Protein AF-X1IW02-F1 (afdb_monomer_lite)

Organism: NCBI:txid412755

Sequence (74 aa):
MFESVKLKAKKPSSTHKKHRSNYVLEQGKKIGKDGKLVSLERIIDRDSNHYKEIVKDKDGKVIVNKDEKLSKHK

pLDDT: mean 81.14, std 16.49, range [40.19, 95.81]

Radius of gyration: 23.65 Å; chains: 1; bounding box: 63×62×31 Å

Foldseek 3Di:
DDDDDDDPDDDPPPPPPPPPDQWDWDWDWDQDPVRFIKIWTWIHHNVQQWIWIWIAGPVRHTPDTDTDGVVVVD

Secondary structure (DSSP, 8-state):
--------PPPP---------SEEEEEEEEE-TTS-EEEEEEEEETTTTEEEEEEEETTS-EEEEEEEEGGGG-

Structure (mmCIF, N/CA/C/O backbone):
data_AF-X1IW02-F1
#
_entry.id   AF-X1IW02-F1
#
loop_
_atom_site.group_PDB
_atom_site.id
_atom_site.type_symbol
_atom_site.label_atom_id
_atom_site.label_alt_id
_atom_site.label_comp_id
_atom_site.label_asym_id
_atom_site.label_entity_id
_atom_site.label_seq_id
_atom_site.pdbx_PDB_ins_code
_atom_site.Cartn_x
_atom_site.Cartn_y
_atom_site.Cartn_z
_atom_site.occupancy
_atom_site.B_iso_or_equiv
_atom_site.auth_seq_id
_atom_site.auth_comp_id
_atom_site.auth_asym_id
_atom_site.auth_atom_id
_atom_site.pdbx_PDB_model_num
ATOM 1 N N . MET A 1 1 ? 47.166 -54.354 -5.191 1.00 40.19 1 MET A N 1
ATOM 2 C CA . MET A 1 1 ? 46.971 -53.208 -4.277 1.00 40.19 1 MET A CA 1
ATOM 3 C C . MET A 1 1 ? 46.233 -52.139 -5.066 1.00 40.19 1 MET A C 1
ATOM 5 O O . MET A 1 1 ? 46.720 -51.795 -6.132 1.00 40.19 1 MET A O 1
ATOM 9 N N . PHE A 1 2 ? 45.049 -51.698 -4.635 1.00 46.62 2 PHE A N 1
ATOM 10 C CA . PHE A 1 2 ? 44.273 -50.669 -5.342 1.00 46.62 2 PHE A CA 1
ATOM 11 C C . PHE A 1 2 ? 44.192 -49.415 -4.467 1.00 46.62 2 PHE A C 1
ATOM 13 O O . PHE A 1 2 ? 43.595 -49.448 -3.393 1.00 46.62 2 PHE A O 1
ATOM 20 N N . GLU A 1 3 ? 44.822 -48.328 -4.916 1.00 47.75 3 GLU A N 1
ATOM 21 C CA . GLU A 1 3 ? 44.709 -47.007 -4.297 1.00 47.75 3 GLU A CA 1
ATOM 22 C C . GLU A 1 3 ? 43.378 -46.353 -4.687 1.00 47.75 3 GLU A C 1
ATOM 24 O O . GLU A 1 3 ? 43.071 -46.150 -5.861 1.00 47.75 3 GLU A O 1
ATOM 29 N N . SER A 1 4 ? 42.574 -45.994 -3.688 1.00 48.84 4 SER A N 1
ATOM 30 C CA . SER A 1 4 ? 41.342 -45.230 -3.872 1.00 48.84 4 SER A CA 1
ATOM 31 C C . SER A 1 4 ? 41.644 -43.727 -3.923 1.00 48.84 4 SER A C 1
ATOM 33 O O . SER A 1 4 ? 41.919 -43.109 -2.890 1.00 48.84 4 SER A O 1
ATOM 35 N N . VAL A 1 5 ? 41.553 -43.116 -5.106 1.00 53.81 5 VAL A N 1
ATOM 36 C CA . VAL A 1 5 ? 41.672 -41.660 -5.287 1.00 53.81 5 VAL A CA 1
ATOM 37 C C . VAL A 1 5 ? 40.391 -40.979 -4.790 1.00 53.81 5 VAL A C 1
ATOM 39 O O . VAL A 1 5 ? 39.338 -41.051 -5.421 1.00 53.81 5 VAL A O 1
ATOM 42 N N . LYS A 1 6 ? 40.459 -40.304 -3.636 1.00 57.75 6 LYS A N 1
ATOM 43 C CA . LYS A 1 6 ? 39.351 -39.488 -3.108 1.00 57.75 6 LYS A CA 1
ATOM 44 C C . LYS A 1 6 ? 39.211 -38.197 -3.923 1.00 57.75 6 LYS A C 1
ATOM 46 O O . LYS A 1 6 ? 39.899 -37.212 -3.660 1.00 57.75 6 LYS A O 1
ATOM 51 N N . LEU A 1 7 ? 38.283 -38.177 -4.879 1.00 58.22 7 LEU A N 1
ATOM 52 C CA . LEU A 1 7 ? 37.827 -36.955 -5.547 1.00 58.22 7 LEU A CA 1
ATOM 53 C C . LEU A 1 7 ? 37.166 -36.020 -4.517 1.00 58.22 7 LEU A C 1
ATOM 55 O O . LEU A 1 7 ? 36.044 -36.254 -4.069 1.00 58.22 7 LEU A O 1
ATOM 59 N N . LYS A 1 8 ? 37.859 -34.944 -4.121 1.00 59.44 8 LYS A N 1
ATOM 60 C CA . LYS A 1 8 ? 37.261 -33.854 -3.335 1.00 59.44 8 LYS A CA 1
ATOM 61 C C . LYS A 1 8 ? 36.285 -33.088 -4.230 1.00 59.44 8 LYS A C 1
ATOM 63 O O . LYS A 1 8 ? 36.697 -32.235 -5.013 1.00 59.44 8 LYS A O 1
ATOM 68 N N . ALA A 1 9 ? 34.995 -33.393 -4.110 1.00 62.38 9 ALA A N 1
ATOM 69 C CA . ALA A 1 9 ? 33.933 -32.635 -4.759 1.00 62.38 9 ALA A CA 1
ATOM 70 C C . ALA A 1 9 ? 34.030 -31.151 -4.357 1.00 62.38 9 ALA A C 1
ATOM 72 O O . ALA A 1 9 ? 33.928 -30.803 -3.177 1.00 62.38 9 ALA A O 1
ATOM 73 N N . LYS A 1 10 ? 34.257 -30.265 -5.336 1.00 59.94 10 LYS A N 1
ATOM 74 C CA . LYS A 1 10 ? 34.153 -28.815 -5.135 1.00 59.94 10 LYS A CA 1
ATOM 75 C C . LYS A 1 10 ? 32.708 -28.505 -4.742 1.00 59.94 10 LYS A C 1
ATOM 77 O O . LYS A 1 10 ? 31.789 -28.792 -5.503 1.00 59.94 10 LYS A O 1
ATOM 82 N N . LYS A 1 11 ? 32.510 -27.931 -3.553 1.00 62.47 11 LYS A N 1
ATOM 83 C CA . LYS A 1 11 ? 31.196 -27.431 -3.128 1.00 62.47 11 LYS A CA 1
ATOM 84 C C . LYS A 1 11 ? 30.714 -26.391 -4.151 1.00 62.47 11 LYS A C 1
ATOM 86 O O . LYS A 1 11 ? 31.525 -25.547 -4.545 1.00 62.47 11 LYS A O 1
ATOM 91 N N . PRO A 1 12 ? 29.443 -26.418 -4.582 1.00 59.06 12 PRO A N 1
ATOM 92 C CA . PRO A 1 12 ? 28.919 -25.368 -5.441 1.00 59.06 12 PRO A CA 1
ATOM 93 C C . PRO A 1 12 ? 29.021 -24.028 -4.704 1.00 59.06 12 PRO A C 1
ATOM 95 O O . PRO A 1 12 ? 28.596 -23.896 -3.556 1.00 59.06 12 PRO A O 1
ATOM 98 N N . SER A 1 13 ? 29.632 -23.043 -5.361 1.00 58.81 13 SER A N 1
ATOM 99 C CA . SER A 1 13 ? 29.637 -21.649 -4.924 1.00 58.81 13 SER A CA 1
ATOM 100 C C . SER A 1 13 ? 28.192 -21.162 -4.906 1.00 58.81 13 SER A C 1
ATOM 102 O O . SER A 1 13 ? 27.640 -20.831 -5.955 1.00 58.81 13 SER A O 1
ATOM 104 N N . SER A 1 14 ? 27.564 -21.143 -3.731 1.00 53.97 14 SER A N 1
ATOM 105 C CA . SER A 1 14 ? 26.210 -20.623 -3.589 1.00 53.97 14 SER A CA 1
ATOM 106 C C . SER A 1 14 ? 26.221 -19.095 -3.614 1.00 53.97 14 SER A C 1
ATOM 108 O O . SER A 1 14 ? 26.200 -18.420 -2.584 1.00 53.97 14 SER A O 1
ATOM 110 N N . THR A 1 15 ? 26.260 -18.520 -4.811 1.00 59.44 15 THR A N 1
ATOM 111 C CA . THR A 1 15 ? 25.865 -17.132 -5.036 1.00 59.44 15 THR A CA 1
ATOM 112 C C . THR A 1 15 ? 24.340 -17.070 -5.024 1.00 59.44 15 THR A C 1
ATOM 114 O O . THR A 1 15 ? 23.692 -16.977 -6.064 1.00 59.44 15 THR A O 1
ATOM 117 N N . HIS A 1 16 ? 23.743 -17.104 -3.829 1.00 53.88 16 HIS A N 1
ATOM 118 C CA . HIS A 1 16 ? 22.340 -16.735 -3.631 1.00 53.88 16 HIS A CA 1
ATOM 119 C C . HIS A 1 16 ? 22.161 -15.234 -3.918 1.00 53.88 16 HIS A C 1
ATOM 121 O O . HIS A 1 16 ? 21.988 -14.423 -3.006 1.00 53.88 16 HIS A O 1
ATOM 127 N N . LYS A 1 17 ? 22.180 -14.828 -5.193 1.00 56.12 17 LYS A N 1
ATOM 128 C CA . LYS A 1 17 ? 21.545 -13.571 -5.587 1.00 56.12 17 LYS A CA 1
ATOM 129 C C . LYS A 1 17 ? 20.061 -13.759 -5.302 1.00 56.12 17 LYS A C 1
ATOM 131 O O . LYS A 1 17 ? 19.367 -14.459 -6.031 1.00 56.12 17 LYS A O 1
ATOM 136 N N . LYS A 1 18 ? 19.577 -13.169 -4.207 1.00 61.06 18 LYS A N 1
ATOM 137 C CA . LYS A 1 18 ? 18.140 -13.006 -3.985 1.00 61.06 18 LYS A CA 1
ATOM 138 C C . LYS A 1 18 ? 17.623 -12.203 -5.176 1.00 61.06 18 LYS A C 1
ATOM 140 O O . LYS A 1 18 ? 17.860 -10.999 -5.244 1.00 61.06 18 LYS A O 1
ATOM 145 N N . HIS A 1 19 ? 16.992 -12.870 -6.139 1.00 57.25 19 HIS A N 1
ATOM 146 C CA . HIS A 1 19 ? 16.270 -12.197 -7.209 1.00 57.25 19 HIS A CA 1
ATOM 147 C C . HIS A 1 19 ? 15.151 -11.409 -6.531 1.00 57.25 19 HIS A C 1
ATOM 149 O O . HIS A 1 19 ? 14.164 -11.972 -6.066 1.00 57.25 19 HIS A O 1
ATOM 155 N N . ARG A 1 20 ? 15.373 -10.107 -6.343 1.00 61.72 20 ARG A N 1
ATOM 156 C CA . ARG A 1 20 ? 14.402 -9.228 -5.705 1.00 61.72 20 ARG A CA 1
ATOM 157 C C . ARG A 1 20 ? 13.362 -8.940 -6.779 1.00 61.72 20 ARG A C 1
ATOM 159 O O . ARG A 1 20 ? 13.665 -8.189 -7.696 1.00 61.72 20 ARG A O 1
ATOM 166 N N . SER A 1 21 ? 12.186 -9.552 -6.670 1.00 71.44 21 SER A N 1
ATOM 167 C CA . SER A 1 21 ? 11.074 -9.394 -7.614 1.00 71.44 21 SER A CA 1
ATOM 168 C C . SER A 1 21 ? 10.873 -7.921 -7.976 1.00 71.44 21 SER A C 1
ATOM 170 O O . SER A 1 21 ? 10.913 -7.060 -7.085 1.00 71.44 21 SER A O 1
ATOM 172 N N . ASN A 1 22 ? 10.705 -7.635 -9.269 1.00 82.44 22 ASN A N 1
ATOM 173 C CA . ASN A 1 22 ? 10.419 -6.280 -9.747 1.00 82.44 22 ASN A CA 1
ATOM 174 C C . ASN A 1 22 ? 8.999 -5.855 -9.376 1.00 82.44 22 ASN A C 1
ATOM 176 O O . ASN A 1 22 ? 8.784 -4.697 -9.037 1.00 82.44 22 ASN A O 1
ATOM 180 N N . TYR A 1 23 ? 8.077 -6.816 -9.342 1.00 87.88 23 TYR A N 1
ATOM 181 C CA . TYR A 1 23 ? 6.704 -6.635 -8.905 1.00 87.88 23 TYR A CA 1
ATOM 182 C C . TYR A 1 23 ? 6.455 -7.366 -7.584 1.00 87.88 23 TYR A C 1
ATOM 184 O O . TYR A 1 23 ? 6.810 -8.540 -7.432 1.00 87.88 23 TYR A O 1
ATOM 192 N N . VAL A 1 24 ? 5.843 -6.674 -6.626 1.00 90.00 24 VAL A N 1
ATOM 193 C CA . VAL A 1 24 ? 5.401 -7.238 -5.348 1.00 90.00 24 VAL A CA 1
ATOM 194 C C . VAL A 1 24 ? 3.975 -6.779 -5.079 1.00 90.00 24 VAL A C 1
ATOM 196 O O . VAL A 1 24 ? 3.716 -5.581 -4.998 1.00 90.00 24 VAL A O 1
ATOM 199 N N . LEU A 1 25 ? 3.077 -7.744 -4.891 1.00 90.56 25 LEU A N 1
ATOM 200 C CA . LEU A 1 25 ? 1.744 -7.535 -4.339 1.00 90.56 25 LEU A CA 1
ATOM 201 C C . LEU A 1 25 ? 1.718 -8.128 -2.928 1.00 90.56 25 LEU A C 1
ATOM 203 O O . LEU A 1 25 ? 1.920 -9.327 -2.747 1.00 90.56 25 LEU A O 1
ATOM 207 N N . GLU A 1 26 ? 1.487 -7.282 -1.933 1.00 91.62 26 GLU A N 1
ATOM 208 C CA . GLU A 1 26 ? 1.372 -7.662 -0.528 1.00 91.62 26 GLU A CA 1
ATOM 209 C C . GLU A 1 26 ? -0.058 -7.367 -0.065 1.00 91.62 26 GLU A C 1
ATOM 211 O O . GLU A 1 26 ? -0.502 -6.219 -0.064 1.00 91.62 26 GLU A O 1
ATOM 216 N N . GLN A 1 27 ? -0.790 -8.411 0.315 1.00 93.94 27 GLN A N 1
ATOM 217 C CA . GLN A 1 27 ? -2.153 -8.312 0.829 1.00 93.94 27 GLN A CA 1
ATOM 218 C C . GLN A 1 27 ? -2.225 -8.964 2.205 1.00 93.94 27 GLN A C 1
ATOM 220 O O . GLN A 1 27 ? -1.662 -10.035 2.430 1.00 93.94 27 GLN A O 1
ATOM 225 N N . GLY A 1 28 ? -2.930 -8.331 3.139 1.00 92.31 28 GLY A N 1
ATOM 226 C CA . GLY A 1 28 ? -3.071 -8.883 4.479 1.00 92.31 28 GLY A CA 1
ATOM 227 C C . GLY A 1 28 ? -4.034 -8.111 5.364 1.00 92.31 28 GLY A C 1
ATOM 228 O O . GLY A 1 28 ? -4.480 -7.013 5.041 1.00 92.31 28 GLY A O 1
ATOM 229 N N . LYS A 1 29 ? -4.349 -8.696 6.519 1.00 93.44 29 LYS A N 1
ATOM 230 C CA . LYS A 1 29 ? -5.080 -8.027 7.598 1.00 93.44 29 LYS A CA 1
ATOM 231 C C . LYS A 1 29 ? -4.116 -7.773 8.752 1.00 93.44 29 LYS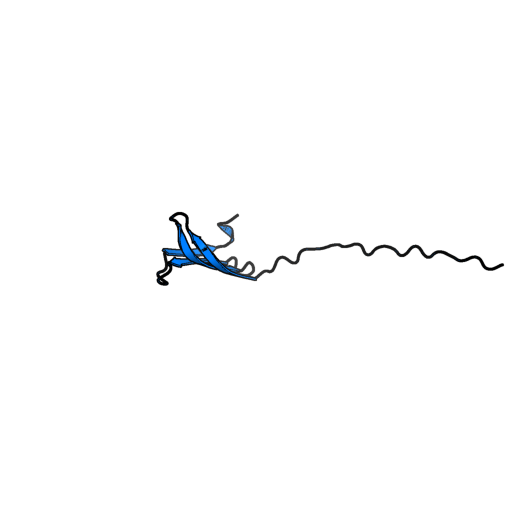 A C 1
ATOM 233 O O . LYS A 1 29 ? -3.314 -8.643 9.079 1.00 93.44 29 LYS A O 1
ATOM 238 N N . LYS A 1 30 ? -4.187 -6.594 9.364 1.00 92.06 30 LYS A N 1
ATOM 239 C CA . LYS A 1 30 ? -3.364 -6.217 10.522 1.00 92.06 30 LYS A CA 1
ATOM 240 C C . LYS A 1 30 ? -4.180 -5.418 11.529 1.00 92.06 30 LYS A C 1
ATOM 242 O O . LYS A 1 30 ? -5.195 -4.828 11.175 1.00 92.06 30 LYS A O 1
ATOM 247 N N . ILE A 1 31 ? -3.722 -5.376 12.774 1.00 91.62 31 ILE A N 1
ATOM 248 C CA . ILE A 1 31 ? -4.265 -4.464 13.781 1.00 91.62 31 ILE A CA 1
ATOM 249 C C . ILE A 1 31 ? -3.618 -3.090 13.559 1.00 91.62 31 ILE A C 1
ATOM 251 O O . ILE A 1 31 ? -2.393 -2.965 13.536 1.00 91.62 31 ILE A O 1
ATOM 255 N N . GLY A 1 32 ? -4.436 -2.070 13.305 1.00 87.25 32 GLY A N 1
ATOM 256 C CA . GLY A 1 32 ? -4.007 -0.679 13.198 1.00 87.25 32 GLY A CA 1
ATOM 257 C C . GLY A 1 32 ? -3.572 -0.112 14.551 1.00 87.25 32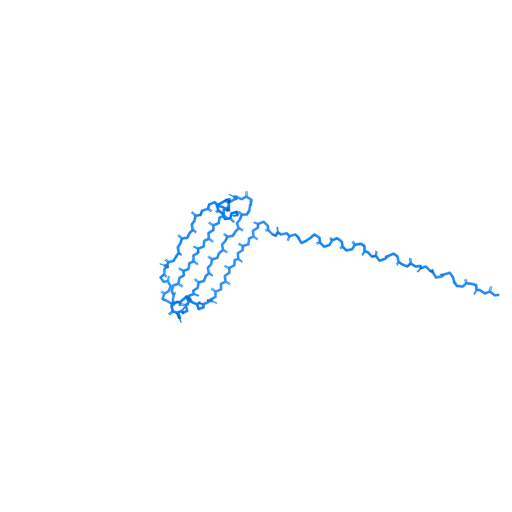 GLY A C 1
ATOM 258 O O . GLY A 1 32 ? -3.799 -0.718 15.595 1.00 87.25 32 GLY A O 1
ATOM 259 N N . LYS A 1 33 ? -2.969 1.083 14.544 1.00 85.00 33 LYS A N 1
ATOM 260 C CA . LYS A 1 33 ? -2.510 1.751 15.779 1.00 85.00 33 LYS A CA 1
ATOM 261 C C . LYS A 1 33 ? -3.644 1.993 16.782 1.00 85.00 33 LYS A C 1
ATOM 263 O O . LYS A 1 33 ? -3.402 1.975 17.980 1.00 85.00 33 LYS A O 1
ATOM 268 N N . ASP A 1 34 ? -4.869 2.126 16.284 1.00 87.06 34 ASP A N 1
ATOM 269 C CA . ASP A 1 34 ? -6.072 2.372 17.083 1.00 87.06 34 ASP A CA 1
ATOM 270 C C . ASP A 1 34 ? -6.716 1.077 17.621 1.00 87.06 34 ASP A C 1
ATOM 272 O O . ASP A 1 34 ? -7.869 1.084 18.046 1.00 87.06 34 ASP A O 1
ATOM 276 N N . GLY A 1 35 ? -6.032 -0.071 17.522 1.00 90.75 35 GLY A N 1
ATOM 277 C CA . GLY A 1 35 ? -6.551 -1.379 17.948 1.00 90.75 35 GLY A CA 1
ATOM 278 C C . GLY A 1 35 ? -7.601 -1.991 17.010 1.00 90.75 35 GLY A C 1
ATOM 279 O O . GLY A 1 35 ? -8.089 -3.091 17.258 1.00 90.75 35 GLY A O 1
ATOM 280 N N . LYS A 1 36 ? -7.946 -1.311 15.911 1.00 90.75 36 LYS A N 1
ATOM 281 C CA . LYS A 1 36 ? -8.934 -1.779 14.929 1.00 90.75 36 LYS A CA 1
ATOM 282 C C . LYS A 1 36 ? -8.304 -2.676 13.870 1.00 90.75 36 LYS A C 1
ATOM 284 O O . LYS A 1 36 ? -7.189 -2.427 13.417 1.00 90.75 36 LYS A O 1
ATOM 289 N N . LEU A 1 37 ? -9.038 -3.700 13.439 1.00 92.50 37 LEU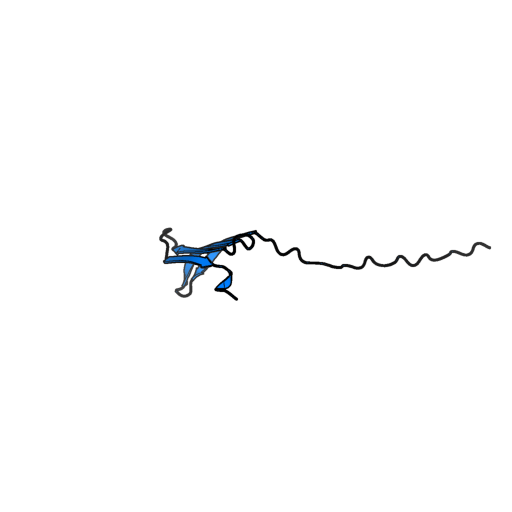 A N 1
ATOM 290 C CA . LEU A 1 37 ? -8.629 -4.545 12.320 1.00 92.50 37 LEU A CA 1
ATOM 291 C C . LEU A 1 37 ? -8.725 -3.758 11.009 1.00 92.50 37 LEU A C 1
ATOM 293 O O . LEU A 1 37 ? -9.781 -3.226 10.682 1.00 92.50 37 LEU A O 1
ATOM 297 N N . VAL A 1 38 ? -7.640 -3.741 10.241 1.00 95.19 38 VAL A N 1
ATOM 298 C CA . VAL A 1 38 ? -7.572 -3.098 8.927 1.00 95.19 38 VAL A CA 1
ATOM 299 C C . VAL A 1 38 ? -7.046 -4.072 7.879 1.00 95.19 38 VAL A C 1
ATOM 301 O O . VAL A 1 38 ? -6.205 -4.928 8.171 1.00 95.19 38 VAL A O 1
ATOM 304 N N . SER A 1 39 ? -7.510 -3.936 6.640 1.00 94.88 39 SER A N 1
ATOM 305 C CA . SER A 1 39 ? -6.926 -4.628 5.487 1.00 94.88 39 SER A CA 1
ATOM 306 C C . SER A 1 39 ? -5.898 -3.734 4.806 1.00 94.88 39 SER A C 1
ATOM 308 O O . SER A 1 39 ? -6.185 -2.569 4.537 1.00 94.88 39 SER A O 1
ATOM 310 N N . LEU A 1 40 ? -4.727 -4.286 4.512 1.00 94.25 40 LEU A N 1
ATOM 311 C CA . LEU A 1 40 ? -3.636 -3.656 3.783 1.00 94.25 40 LEU A CA 1
ATOM 312 C C . LEU A 1 40 ? -3.515 -4.309 2.406 1.00 94.25 40 LEU A C 1
ATOM 314 O O . LEU A 1 40 ? -3.448 -5.533 2.304 1.00 94.25 40 LEU A O 1
ATOM 318 N N . GLU A 1 41 ? -3.417 -3.480 1.378 1.00 94.50 41 GLU A N 1
ATOM 319 C CA . GLU A 1 41 ? -2.972 -3.861 0.045 1.00 94.50 41 GLU A CA 1
ATOM 320 C C . GLU A 1 41 ? -1.836 -2.930 -0.363 1.00 94.50 41 GLU A C 1
ATOM 322 O O . GLU A 1 41 ? -1.981 -1.707 -0.334 1.00 94.50 41 GLU A O 1
ATOM 327 N N . ARG A 1 42 ? -0.691 -3.504 -0.717 1.00 94.56 42 ARG A N 1
ATOM 328 C CA . ARG A 1 42 ? 0.486 -2.768 -1.157 1.00 94.56 42 ARG A CA 1
ATOM 329 C C . ARG A 1 42 ? 0.990 -3.345 -2.469 1.00 94.56 42 ARG A C 1
ATOM 331 O O . ARG A 1 42 ? 1.175 -4.552 -2.591 1.00 94.56 42 ARG A O 1
ATOM 338 N N . ILE A 1 43 ? 1.242 -2.462 -3.423 1.00 93.31 43 ILE A N 1
ATOM 339 C CA . ILE A 1 43 ? 1.784 -2.781 -4.739 1.00 93.31 43 ILE A CA 1
ATOM 340 C C . ILE A 1 43 ? 3.100 -2.027 -4.884 1.00 93.31 43 ILE A C 1
ATOM 342 O O . ILE A 1 43 ? 3.148 -0.809 -4.718 1.00 93.31 43 ILE A O 1
ATOM 346 N N . ILE A 1 44 ? 4.170 -2.761 -5.168 1.00 92.06 44 ILE A N 1
ATOM 347 C CA . ILE A 1 44 ? 5.487 -2.208 -5.475 1.00 92.06 44 ILE A CA 1
ATOM 348 C C . ILE A 1 44 ? 5.850 -2.689 -6.870 1.00 92.06 44 ILE A C 1
ATOM 350 O O . ILE A 1 44 ? 6.129 -3.873 -7.054 1.00 92.06 44 ILE A O 1
ATOM 354 N N . ASP A 1 45 ? 5.883 -1.767 -7.821 1.00 91.06 45 ASP A N 1
ATOM 355 C CA . ASP A 1 45 ? 6.380 -2.018 -9.167 1.00 91.06 45 ASP A CA 1
ATOM 356 C C . ASP A 1 45 ? 7.655 -1.198 -9.389 1.00 91.06 45 ASP A C 1
ATOM 358 O O . ASP A 1 45 ? 7.657 0.033 -9.446 1.00 91.06 45 ASP A O 1
ATOM 362 N N . ARG A 1 46 ? 8.785 -1.896 -9.465 1.00 87.75 46 ARG A N 1
ATOM 363 C CA . ARG A 1 46 ? 10.091 -1.271 -9.683 1.00 87.75 46 ARG A CA 1
ATOM 364 C C . ARG A 1 46 ? 10.345 -0.901 -11.129 1.00 87.75 46 ARG A C 1
ATOM 366 O O . ARG A 1 46 ? 11.120 0.027 -11.346 1.00 87.75 46 ARG A O 1
ATOM 373 N N . ASP A 1 47 ? 9.721 -1.596 -12.074 1.00 88.69 47 ASP A N 1
ATOM 374 C CA . ASP A 1 47 ? 9.926 -1.345 -13.499 1.00 88.69 47 ASP A CA 1
ATOM 375 C C . ASP A 1 47 ? 9.269 -0.014 -13.887 1.00 88.69 47 ASP A C 1
ATOM 377 O O . ASP A 1 47 ? 9.866 0.793 -14.598 1.00 88.69 47 ASP A O 1
ATOM 381 N N . SER A 1 48 ? 8.094 0.278 -13.320 1.00 89.94 48 SER A N 1
ATOM 382 C CA . SER A 1 48 ? 7.403 1.563 -13.501 1.00 89.94 48 SER A CA 1
ATOM 383 C C . SER A 1 48 ? 7.719 2.620 -12.429 1.00 89.94 48 SER A C 1
ATOM 385 O O . SER A 1 48 ? 7.201 3.737 -12.490 1.00 89.94 48 SER A O 1
ATOM 387 N N . ASN A 1 49 ? 8.601 2.315 -11.464 1.00 90.25 49 ASN A N 1
ATOM 388 C CA . ASN A 1 49 ? 8.907 3.173 -10.308 1.00 90.25 49 ASN A CA 1
ATOM 389 C C . ASN A 1 49 ? 7.630 3.605 -9.557 1.00 90.25 49 ASN A C 1
ATOM 391 O O . ASN A 1 49 ? 7.470 4.772 -9.191 1.00 90.25 49 ASN A O 1
ATOM 395 N N . HIS A 1 50 ? 6.719 2.665 -9.328 1.00 92.00 50 HIS A N 1
ATOM 396 C CA . HIS A 1 50 ? 5.386 2.899 -8.788 1.00 92.00 50 HIS A CA 1
ATOM 397 C C . HIS A 1 50 ? 5.191 2.208 -7.437 1.00 92.00 50 HIS A C 1
ATOM 399 O O . HIS A 1 50 ? 5.610 1.070 -7.210 1.00 92.00 50 HIS A O 1
ATOM 405 N N . TYR A 1 51 ? 4.570 2.936 -6.516 1.00 93.12 51 TYR A N 1
ATOM 406 C CA . TYR A 1 51 ? 4.188 2.467 -5.198 1.00 93.12 51 TYR A CA 1
ATOM 407 C C . TYR A 1 51 ? 2.729 2.815 -4.938 1.00 93.12 51 TYR A C 1
ATOM 409 O O . TYR A 1 51 ? 2.333 3.980 -5.016 1.00 93.12 51 TYR A O 1
ATOM 417 N N . LYS A 1 52 ? 1.951 1.807 -4.548 1.00 94.38 52 LYS A N 1
ATOM 418 C CA . LYS A 1 52 ? 0.572 1.985 -4.112 1.00 94.38 52 LYS A CA 1
ATOM 419 C C . LYS A 1 52 ? 0.355 1.318 -2.767 1.00 94.38 52 LYS A C 1
ATOM 421 O O . LYS A 1 52 ? 0.742 0.170 -2.574 1.00 94.38 52 LYS A O 1
ATOM 426 N N . GLU A 1 53 ? -0.291 2.014 -1.843 1.00 95.12 53 GLU A N 1
ATOM 427 C CA . GLU A 1 53 ? -0.689 1.466 -0.546 1.00 95.12 53 GLU A CA 1
ATOM 428 C C . GLU A 1 53 ? -2.123 1.872 -0.239 1.00 95.12 53 GLU A C 1
ATOM 430 O O . GLU A 1 53 ? -2.433 3.054 -0.091 1.00 95.12 53 GLU A O 1
ATOM 435 N N . ILE A 1 54 ? -2.993 0.877 -0.110 1.00 95.81 54 ILE A N 1
ATOM 436 C CA . ILE A 1 54 ? -4.382 1.043 0.289 1.00 95.81 54 ILE A CA 1
ATOM 437 C C . ILE A 1 54 ? -4.566 0.373 1.648 1.00 95.81 54 ILE A C 1
ATOM 439 O O . ILE A 1 54 ? -4.289 -0.814 1.821 1.00 95.81 54 ILE A O 1
ATOM 443 N N . VAL A 1 55 ? -5.082 1.125 2.615 1.00 94.31 55 VAL A N 1
ATOM 444 C CA . VAL A 1 55 ? -5.539 0.593 3.901 1.00 94.31 55 VAL A CA 1
ATOM 445 C C . VAL A 1 55 ? -7.033 0.833 4.013 1.00 94.31 55 VAL A C 1
ATOM 447 O O . VAL A 1 55 ? -7.485 1.969 3.860 1.00 94.31 55 VAL A O 1
ATOM 450 N N . LYS A 1 56 ? -7.794 -0.220 4.304 1.00 95.31 56 LYS A N 1
ATOM 451 C CA . LYS A 1 56 ? -9.241 -0.144 4.531 1.00 95.31 56 LYS A CA 1
ATOM 452 C C . LYS A 1 56 ? -9.590 -0.576 5.951 1.00 95.31 56 LYS A C 1
ATOM 454 O O . LYS A 1 56 ? -8.921 -1.449 6.504 1.00 95.31 56 LYS A O 1
ATOM 459 N N . ASP A 1 57 ? -10.623 0.033 6.521 1.00 93.38 57 ASP A N 1
ATOM 460 C CA . ASP A 1 57 ? -11.207 -0.385 7.799 1.00 93.38 57 ASP A CA 1
ATOM 461 C C . ASP A 1 57 ? -11.898 -1.753 7.670 1.00 93.38 57 ASP A C 1
ATOM 463 O O 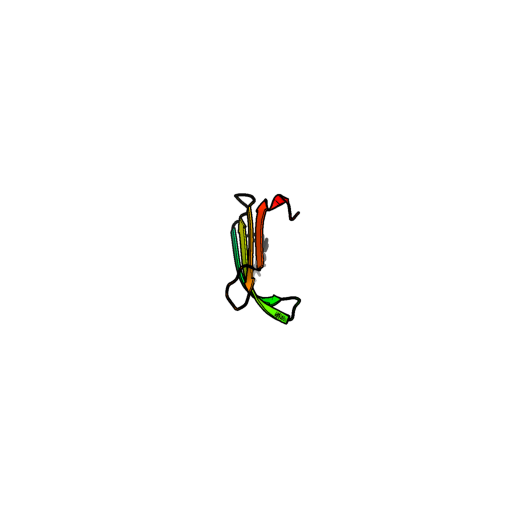. ASP A 1 57 ? -12.074 -2.275 6.563 1.00 93.38 57 ASP A O 1
ATOM 467 N N . LYS A 1 58 ? -12.366 -2.304 8.793 1.00 90.50 58 LYS A N 1
ATOM 468 C CA . LYS A 1 58 ? -13.207 -3.509 8.845 1.00 90.50 58 LYS A CA 1
ATOM 469 C C . LYS A 1 58 ? -14.434 -3.420 7.927 1.00 90.50 58 LYS A C 1
ATOM 471 O O . LYS A 1 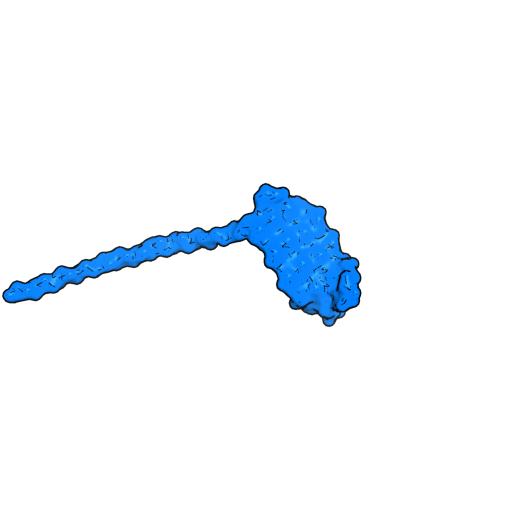58 ? -14.853 -4.431 7.375 1.00 90.50 58 LYS A O 1
ATOM 476 N N . ASP A 1 59 ? -14.966 -2.212 7.741 1.00 92.44 59 ASP A N 1
ATOM 477 C CA . ASP A 1 59 ? -16.154 -1.934 6.930 1.00 92.44 59 ASP A CA 1
ATOM 478 C C . ASP A 1 59 ? -15.805 -1.730 5.440 1.00 92.44 59 ASP A C 1
ATOM 480 O O . ASP A 1 59 ? -16.649 -1.352 4.633 1.00 92.44 59 ASP A O 1
ATOM 484 N N . GLY A 1 60 ? -14.537 -1.923 5.053 1.00 89.44 60 GLY A N 1
ATOM 485 C CA . GLY A 1 60 ? -14.059 -1.753 3.679 1.00 89.44 60 GLY A CA 1
ATOM 486 C C . GLY A 1 60 ? -13.836 -0.296 3.257 1.00 89.44 60 GLY A C 1
ATOM 487 O O . GLY A 1 60 ? -13.392 -0.045 2.135 1.00 89.44 60 GLY A O 1
ATOM 488 N N . LYS A 1 61 ? -14.081 0.672 4.148 1.00 93.81 61 LYS A N 1
ATOM 489 C CA . LYS A 1 61 ? -13.820 2.093 3.894 1.00 93.81 61 LYS A CA 1
ATOM 490 C C . LYS A 1 61 ? -12.320 2.355 3.803 1.00 93.81 61 LYS A C 1
ATOM 492 O O . LYS A 1 61 ? -11.575 1.998 4.709 1.00 93.81 61 LYS A O 1
ATOM 497 N N . VAL A 1 62 ? -11.879 3.010 2.732 1.00 94.38 62 VAL A N 1
ATOM 498 C CA . VAL A 1 62 ? -10.473 3.396 2.553 1.00 94.38 62 VAL A CA 1
ATOM 499 C C . VAL A 1 62 ? -10.105 4.479 3.571 1.00 94.38 62 VAL A C 1
ATOM 501 O O . VAL A 1 62 ? -10.718 5.544 3.593 1.00 94.38 62 VAL A O 1
ATOM 504 N N . ILE A 1 63 ? -9.111 4.192 4.412 1.00 93.38 63 ILE A N 1
ATOM 505 C CA . ILE A 1 63 ? -8.557 5.115 5.415 1.00 93.38 63 ILE A CA 1
ATOM 506 C C . ILE A 1 63 ? -7.256 5.736 4.897 1.00 93.38 63 ILE A C 1
ATOM 508 O O . ILE A 1 63 ? -6.997 6.916 5.107 1.00 93.38 63 ILE A O 1
ATOM 512 N N . VAL A 1 64 ? -6.434 4.941 4.207 1.00 93.31 64 VAL A N 1
ATOM 513 C CA . VAL A 1 64 ? -5.184 5.399 3.592 1.00 93.31 64 VAL A CA 1
ATOM 514 C C . VAL A 1 64 ? -5.194 4.988 2.132 1.00 93.31 64 VAL A C 1
ATOM 516 O O . VAL A 1 64 ? -5.475 3.834 1.817 1.00 93.31 64 VAL A O 1
ATOM 519 N N . ASN A 1 65 ? -4.863 5.930 1.259 1.00 95.25 65 ASN A N 1
ATOM 520 C CA . ASN A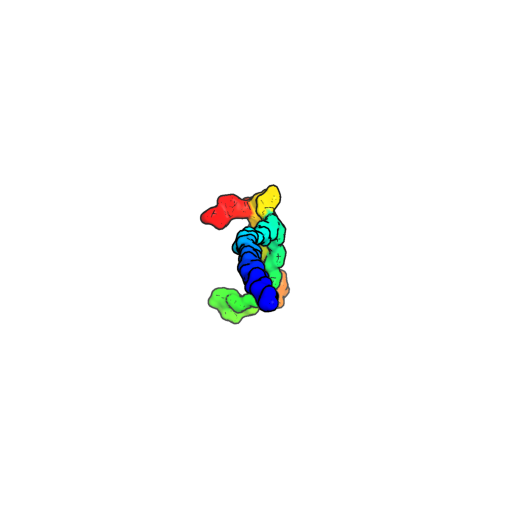 1 65 ? -4.599 5.678 -0.147 1.00 95.25 65 ASN A CA 1
ATOM 521 C C . ASN A 1 65 ? -3.364 6.482 -0.545 1.00 95.25 65 ASN A C 1
ATOM 523 O O . ASN A 1 65 ? -3.420 7.709 -0.603 1.00 95.25 65 ASN A O 1
ATOM 527 N N . LYS A 1 66 ? -2.250 5.792 -0.762 1.00 94.56 66 LYS A N 1
ATOM 528 C CA . LYS A 1 66 ? -1.033 6.376 -1.319 1.00 94.56 66 LYS A CA 1
ATOM 529 C C . LYS A 1 66 ? -0.855 5.846 -2.722 1.00 94.56 66 LYS A C 1
ATOM 531 O O . LYS A 1 66 ? -0.933 4.638 -2.933 1.00 94.56 66 LYS A O 1
ATOM 536 N N . ASP A 1 67 ? -0.587 6.760 -3.633 1.00 94.12 67 ASP A N 1
ATOM 537 C CA . ASP A 1 67 ? -0.276 6.469 -5.020 1.00 94.12 67 ASP A CA 1
ATOM 538 C C . ASP A 1 67 ? 0.866 7.395 -5.427 1.00 94.12 67 ASP A C 1
ATOM 540 O O . ASP A 1 67 ? 0.683 8.599 -5.622 1.00 94.12 67 ASP A O 1
ATOM 544 N N . GLU A 1 68 ? 2.086 6.870 -5.406 1.00 94.38 68 GLU A N 1
ATOM 545 C CA . GLU A 1 68 ? 3.277 7.689 -5.564 1.00 94.38 68 GLU A CA 1
ATOM 546 C C . GLU A 1 68 ? 4.435 6.946 -6.224 1.00 94.38 68 GLU A C 1
ATOM 548 O O . GLU A 1 68 ? 4.395 5.746 -6.484 1.00 94.38 68 GLU A O 1
ATOM 553 N N . LYS A 1 69 ? 5.489 7.695 -6.553 1.00 92.19 69 LYS A N 1
ATOM 554 C CA . LYS A 1 69 ? 6.688 7.110 -7.146 1.00 92.19 69 LYS A CA 1
ATOM 555 C C . LYS A 1 69 ? 7.491 6.381 -6.078 1.00 92.19 69 LYS A C 1
ATOM 557 O O . LYS A 1 69 ? 7.782 6.966 -5.034 1.00 92.19 69 LYS A O 1
ATOM 562 N N . LEU A 1 70 ? 7.951 5.169 -6.383 1.00 88.62 70 LEU A N 1
ATOM 563 C CA . LEU A 1 70 ? 8.773 4.367 -5.472 1.00 88.62 70 LEU A CA 1
ATOM 564 C C . LEU A 1 70 ? 10.050 5.114 -5.042 1.00 88.62 70 LEU A C 1
ATOM 566 O O . LEU A 1 70 ? 10.498 4.986 -3.906 1.00 88.62 70 LEU A O 1
ATOM 570 N N . SER A 1 71 ? 10.582 5.979 -5.909 1.00 87.38 71 SER A N 1
ATOM 571 C CA . SER A 1 71 ? 11.720 6.860 -5.630 1.00 87.38 71 SER A CA 1
ATOM 572 C C . SER A 1 71 ? 11.524 7.827 -4.454 1.00 87.38 71 SER A C 1
ATOM 574 O O . SER A 1 71 ? 12.518 8.366 -3.973 1.00 87.38 71 SER A O 1
ATOM 576 N N . LYS A 1 72 ? 10.287 8.068 -3.994 1.00 86.56 72 LYS A N 1
ATOM 577 C CA . LYS A 1 72 ? 10.001 8.873 -2.792 1.00 86.56 72 LYS A CA 1
ATOM 578 C C . LYS A 1 72 ? 10.212 8.108 -1.478 1.00 86.56 72 LYS A C 1
ATOM 580 O O . LYS A 1 72 ? 10.289 8.738 -0.431 1.00 86.56 72 LYS A O 1
ATOM 585 N N . HIS A 1 73 ? 10.336 6.782 -1.531 1.00 73.94 73 HIS A N 1
ATOM 586 C CA . HIS A 1 73 ? 10.527 5.904 -0.368 1.00 73.94 73 HIS A CA 1
ATOM 587 C C . HIS A 1 73 ? 11.985 5.445 -0.193 1.00 73.94 73 HIS A C 1
ATOM 589 O O . HIS A 1 73 ? 12.221 4.345 0.310 1.00 73.94 73 HIS A O 1
ATOM 595 N N . LYS A 1 74 ? 12.941 6.244 -0.683 1.00 61.19 74 LYS A N 1
ATOM 596 C CA . LYS A 1 74 ? 14.379 5.944 -0.642 1.00 61.19 74 LYS A CA 1
ATOM 597 C C . LYS A 1 74 ? 14.946 5.930 0.772 1.00 61.19 74 LYS A C 1
ATOM 599 O O . LYS A 1 74 ? 14.559 6.812 1.565 1.00 61.19 74 LYS A O 1
#